Protein AF-A0A941VUY1-F1 (afdb_monomer_lite)

pLDDT: mean 79.93, std 12.79, range [37.28, 96.5]

Radius of gyration: 28.94 Å; chains: 1; bounding box: 67×90×45 Å

Sequence (114 aa):
MGIARSNIPPTLWAYAYEVLPPQPSAEWAELRALLDAEHAAAEREGRRWTGKLVYKQLVTHLLVVSDHPDQDRDINRRVEEWLKMVSPAFSMTVPKALTVAEPPPRKPARRRPV

Structure (mmCIF, N/CA/C/O backbone):
data_AF-A0A941VUY1-F1
#
_entry.id   AF-A0A941VUY1-F1
#
loop_
_atom_site.group_PDB
_atom_site.id
_atom_site.type_symbol
_atom_site.label_atom_id
_atom_site.label_alt_id
_atom_site.label_comp_id
_atom_site.label_asym_id
_atom_site.label_entity_id
_atom_site.label_seq_id
_atom_site.pdbx_PDB_ins_code
_atom_site.Cartn_x
_atom_site.Cartn_y
_atom_site.Cartn_z
_atom_site.occupancy
_atom_site.B_iso_or_equiv
_atom_site.auth_seq_id
_atom_site.auth_comp_id
_atom_site.auth_asym_id
_atom_site.auth_atom_id
_atom_site.pdbx_PDB_model_num
ATOM 1 N N . MET A 1 1 ? 45.925 21.325 -31.962 1.00 37.28 1 MET A N 1
ATOM 2 C CA . MET A 1 1 ? 45.717 20.036 -31.267 1.00 37.28 1 MET A CA 1
ATOM 3 C C . MET A 1 1 ? 44.629 20.231 -30.225 1.0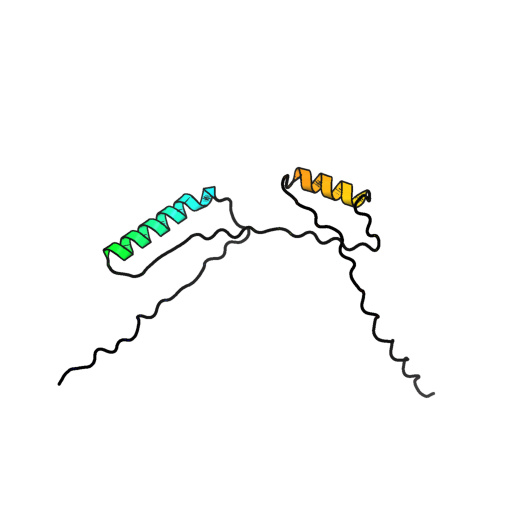0 37.28 1 MET A C 1
ATOM 5 O O . MET A 1 1 ? 44.856 20.956 -29.268 1.00 37.28 1 MET A O 1
ATOM 9 N N . GLY A 1 2 ? 43.431 19.691 -30.456 1.00 41.78 2 GLY A N 1
ATOM 10 C CA . GLY A 1 2 ? 42.314 19.770 -29.513 1.00 41.78 2 GLY A CA 1
ATOM 11 C C . GLY A 1 2 ? 42.222 18.474 -28.716 1.00 41.78 2 GLY A C 1
ATOM 12 O O . GLY A 1 2 ? 42.039 17.412 -29.300 1.00 41.78 2 GLY A O 1
ATOM 13 N N . ILE A 1 3 ? 42.378 18.557 -27.399 1.00 49.91 3 ILE A N 1
ATOM 14 C CA . ILE A 1 3 ? 42.120 17.447 -26.478 1.00 49.91 3 ILE A CA 1
ATOM 15 C C . ILE A 1 3 ? 40.613 17.180 -26.461 1.00 49.91 3 ILE A C 1
ATOM 17 O O . ILE A 1 3 ? 39.830 18.011 -25.998 1.00 49.91 3 ILE A O 1
ATOM 21 N N . ALA A 1 4 ? 40.214 16.028 -27.002 1.00 51.88 4 ALA A N 1
ATOM 22 C CA . ALA A 1 4 ? 38.857 15.517 -26.900 1.00 51.88 4 ALA A CA 1
ATOM 23 C C . ALA A 1 4 ? 38.505 15.369 -25.414 1.00 51.88 4 ALA A C 1
ATOM 25 O O . ALA A 1 4 ? 39.103 14.565 -24.701 1.00 51.88 4 ALA A O 1
ATOM 26 N N . ARG A 1 5 ? 37.556 16.175 -24.927 1.00 57.72 5 ARG A N 1
ATOM 27 C CA . ARG A 1 5 ? 36.978 15.981 -23.597 1.00 57.72 5 ARG A CA 1
ATOM 28 C C . ARG A 1 5 ? 36.177 14.686 -23.642 1.00 57.72 5 ARG A C 1
ATOM 30 O O . ARG A 1 5 ? 35.173 14.610 -24.346 1.00 57.72 5 ARG A O 1
ATOM 37 N N . SER A 1 6 ? 36.643 13.672 -22.927 1.00 59.28 6 SER A N 1
ATOM 38 C CA . SER A 1 6 ? 35.939 12.411 -22.721 1.00 59.28 6 SER A CA 1
ATOM 39 C C . SER A 1 6 ? 34.526 12.702 -22.207 1.00 59.28 6 SER A C 1
ATOM 41 O O . SER A 1 6 ? 34.359 13.174 -21.086 1.00 59.28 6 SER A O 1
ATOM 43 N N . ASN A 1 7 ? 33.504 12.453 -23.028 1.00 64.19 7 ASN A N 1
ATOM 44 C CA . ASN A 1 7 ? 32.098 12.656 -22.672 1.00 64.19 7 ASN A CA 1
ATOM 45 C C . ASN A 1 7 ? 31.565 11.438 -21.902 1.00 64.19 7 ASN A C 1
ATOM 47 O O . ASN A 1 7 ? 30.626 10.776 -22.338 1.00 64.19 7 ASN A O 1
ATOM 51 N N . ILE A 1 8 ? 32.233 11.075 -20.804 1.00 64.75 8 ILE A N 1
ATOM 52 C CA . ILE A 1 8 ? 31.776 9.981 -19.948 1.00 64.75 8 ILE A CA 1
ATOM 53 C C . ILE A 1 8 ? 30.683 10.562 -19.046 1.00 64.75 8 ILE A C 1
ATOM 55 O O . ILE A 1 8 ? 30.973 11.488 -18.282 1.00 64.75 8 ILE A O 1
ATOM 59 N N . PRO A 1 9 ? 29.431 10.076 -19.131 1.00 68.44 9 PRO A N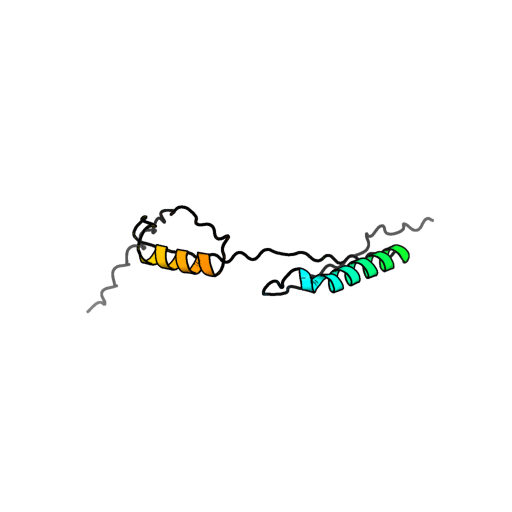 1
ATOM 60 C CA . PRO A 1 9 ? 28.392 10.519 -18.220 1.00 68.44 9 PRO A CA 1
ATOM 61 C C . PRO A 1 9 ? 28.830 10.217 -16.780 1.00 68.44 9 PRO A C 1
ATOM 63 O O . PRO A 1 9 ? 29.371 9.141 -16.520 1.00 68.44 9 PRO A O 1
ATOM 66 N N . PRO A 1 10 ? 28.632 11.152 -15.838 1.00 76.38 10 PRO A N 1
ATOM 67 C CA . PRO A 1 10 ? 29.055 10.952 -14.460 1.00 76.38 10 PRO A CA 1
ATOM 68 C C . PRO A 1 10 ? 28.344 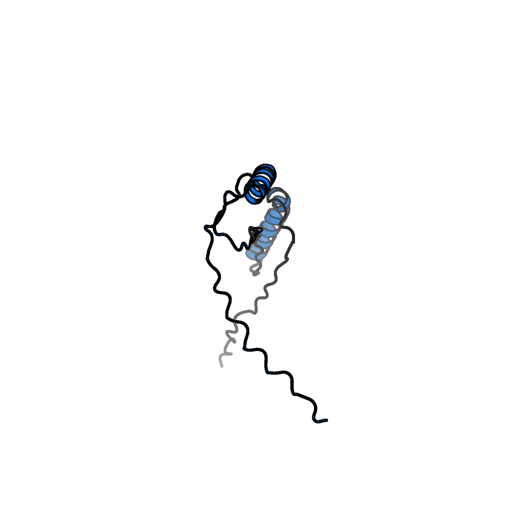9.732 -13.864 1.00 76.38 10 PRO A C 1
ATOM 70 O O . PRO A 1 10 ? 27.126 9.591 -13.997 1.00 76.38 10 PRO A O 1
ATOM 73 N N . THR A 1 11 ? 29.106 8.861 -13.204 1.00 86.38 11 THR A N 1
ATOM 74 C CA . THR A 1 11 ? 28.573 7.695 -12.492 1.00 86.38 11 THR A CA 1
ATOM 75 C C . THR A 1 11 ? 27.671 8.151 -11.346 1.00 86.38 11 THR A C 1
ATOM 77 O O . THR A 1 11 ? 28.080 8.964 -10.518 1.00 86.38 11 THR A O 1
ATOM 80 N N . LEU A 1 12 ? 26.449 7.617 -11.287 1.00 86.56 12 LEU A N 1
ATOM 81 C CA . LEU A 1 12 ? 25.495 7.837 -10.198 1.00 86.56 12 LEU A CA 1
ATOM 82 C C . LEU A 1 12 ? 25.309 6.541 -9.407 1.00 86.56 12 LEU A C 1
ATOM 84 O O . LEU A 1 12 ? 25.323 5.454 -9.981 1.00 86.56 12 LEU A O 1
ATOM 88 N N . TRP A 1 13 ? 25.096 6.673 -8.101 1.00 89.25 13 TRP A N 1
ATOM 89 C CA . TRP A 1 13 ? 24.872 5.557 -7.185 1.00 89.25 13 TRP A CA 1
ATOM 90 C C . TRP A 1 13 ? 23.493 5.700 -6.545 1.00 89.25 13 TRP A C 1
ATOM 92 O O . TRP A 1 13 ? 23.121 6.794 -6.125 1.00 89.25 13 TRP A O 1
ATOM 102 N N . ALA A 1 14 ? 22.741 4.605 -6.475 1.00 90.56 14 ALA A N 1
ATOM 103 C CA . ALA A 1 14 ? 21.423 4.559 -5.855 1.00 90.56 14 ALA A CA 1
ATOM 104 C C . ALA A 1 14 ? 21.346 3.367 -4.898 1.00 90.56 14 ALA A C 1
ATOM 106 O O . ALA A 1 14 ? 21.796 2.270 -5.225 1.00 90.56 14 ALA A O 1
ATOM 107 N N . TYR A 1 15 ? 20.773 3.592 -3.723 1.00 91.25 15 TYR A N 1
ATOM 108 C CA . TYR A 1 15 ? 20.517 2.584 -2.700 1.00 91.25 15 TYR A CA 1
ATOM 109 C C . TYR A 1 15 ? 19.210 2.926 -1.981 1.00 91.25 15 TYR A C 1
ATOM 111 O O . TYR A 1 15 ? 18.743 4.065 -2.041 1.00 91.25 15 TYR A O 1
ATOM 119 N N . ALA A 1 16 ? 18.606 1.936 -1.329 1.00 89.06 16 ALA A N 1
ATOM 120 C CA . ALA A 1 16 ? 17.337 2.085 -0.630 1.00 89.06 16 ALA A CA 1
ATOM 121 C C . ALA A 1 16 ? 17.461 1.612 0.820 1.00 89.06 16 ALA A C 1
ATOM 123 O O . ALA A 1 16 ? 18.164 0.643 1.106 1.00 89.06 16 ALA A O 1
ATOM 124 N N . TYR A 1 17 ? 16.746 2.290 1.715 1.00 87.31 17 TYR A N 1
ATOM 125 C CA . TYR A 1 17 ? 16.483 1.811 3.067 1.00 87.31 17 TYR A CA 1
ATOM 126 C C . TYR A 1 17 ? 15.107 1.149 3.075 1.00 87.31 17 TYR A C 1
ATOM 128 O O . TYR A 1 17 ? 14.127 1.760 2.646 1.00 87.31 17 TYR A O 1
ATOM 136 N N . GLU A 1 18 ? 15.032 -0.089 3.556 1.00 84.12 18 GLU A N 1
ATOM 137 C CA . GLU A 1 18 ? 13.772 -0.818 3.708 1.00 84.12 18 GLU A CA 1
ATOM 138 C C . GLU A 1 18 ? 13.393 -0.895 5.189 1.00 84.12 18 GLU A C 1
ATOM 140 O O . GLU A 1 18 ? 14.207 -1.275 6.029 1.00 84.12 18 GLU A O 1
ATOM 145 N N . VAL A 1 19 ? 12.149 -0.527 5.508 1.00 80.75 19 VAL A N 1
ATOM 146 C CA . VAL A 1 19 ? 11.605 -0.547 6.873 1.00 80.75 19 VAL A CA 1
ATOM 147 C C . VAL A 1 19 ? 10.386 -1.465 6.897 1.00 80.75 19 VAL A C 1
ATOM 149 O O . VAL A 1 19 ? 9.426 -1.243 6.157 1.00 80.75 19 VAL A O 1
ATOM 152 N N . LEU A 1 20 ? 10.442 -2.514 7.724 1.00 77.81 20 LEU A N 1
ATOM 153 C CA . LEU A 1 20 ? 9.404 -3.540 7.854 1.00 77.81 20 LEU A CA 1
ATOM 154 C C . LEU A 1 20 ? 9.051 -3.757 9.340 1.00 77.81 20 LEU A C 1
ATOM 156 O O . LEU A 1 20 ? 9.965 -4.004 10.128 1.00 77.81 20 LEU A O 1
ATOM 160 N N . PRO A 1 21 ? 7.759 -3.730 9.730 1.00 71.81 21 PRO A N 1
ATOM 161 C CA . PRO A 1 21 ? 6.589 -3.388 8.912 1.00 71.81 21 PRO A CA 1
ATOM 162 C C . PRO A 1 21 ? 6.558 -1.886 8.539 1.00 71.81 21 PRO A C 1
ATOM 164 O O . PRO A 1 21 ? 7.245 -1.085 9.172 1.00 71.81 21 PRO A O 1
ATOM 167 N N . PRO A 1 22 ? 5.795 -1.477 7.507 1.00 72.00 22 PRO A N 1
ATOM 168 C CA . PRO A 1 22 ? 5.663 -0.078 7.125 1.00 72.00 22 PRO A CA 1
ATOM 169 C C . PRO A 1 22 ? 5.040 0.707 8.280 1.00 72.00 22 PRO A C 1
ATOM 171 O O . PRO A 1 22 ? 3.951 0.371 8.746 1.00 72.00 22 PRO A O 1
ATOM 174 N N . GLN A 1 23 ? 5.735 1.750 8.728 1.00 71.94 23 GLN A N 1
ATOM 175 C CA . GLN A 1 23 ? 5.249 2.603 9.809 1.00 71.94 23 GLN A CA 1
ATOM 176 C C . GLN A 1 23 ? 4.199 3.604 9.301 1.00 71.94 23 GLN A C 1
ATOM 178 O O . GLN A 1 23 ? 4.247 3.987 8.122 1.00 71.94 23 GLN A O 1
ATOM 183 N N . PRO A 1 24 ? 3.275 4.063 10.168 1.00 67.62 24 PRO A N 1
ATOM 184 C CA . PRO A 1 24 ? 2.269 5.066 9.827 1.00 67.62 24 PRO A CA 1
ATOM 185 C C . PRO A 1 24 ? 2.878 6.324 9.191 1.00 67.62 24 PRO A C 1
ATOM 187 O O . PRO A 1 24 ? 3.943 6.792 9.587 1.00 67.62 24 PRO A O 1
ATOM 190 N N . SER A 1 25 ? 2.176 6.924 8.223 1.00 67.25 25 SER A N 1
ATOM 191 C CA . SER A 1 25 ? 2.701 8.047 7.429 1.00 67.25 25 SER A CA 1
ATOM 192 C C . SER A 1 25 ? 3.027 9.312 8.237 1.00 67.25 25 SER A C 1
ATOM 194 O O . SER A 1 25 ? 3.802 10.145 7.774 1.00 67.25 25 SER A O 1
ATOM 196 N N . ALA A 1 26 ? 2.429 9.470 9.423 1.00 68.38 26 ALA A N 1
ATOM 197 C CA . ALA A 1 26 ? 2.611 10.642 10.279 1.00 68.38 26 ALA A CA 1
ATOM 198 C C . ALA A 1 26 ? 4.040 10.761 10.840 1.00 68.38 26 ALA A C 1
ATOM 200 O O . ALA A 1 26 ? 4.520 11.871 11.048 1.00 68.38 26 ALA A O 1
ATOM 201 N N . GLU A 1 27 ? 4.738 9.639 11.023 1.00 72.00 27 GLU A N 1
ATOM 202 C CA . GLU A 1 27 ? 6.078 9.604 11.628 1.00 72.00 27 GLU A CA 1
ATOM 203 C C . GLU A 1 27 ? 7.190 10.014 10.650 1.00 72.00 27 GLU A C 1
ATOM 205 O O . GLU A 1 27 ? 8.314 10.297 11.053 1.00 72.00 27 GLU A O 1
ATOM 210 N N . TRP A 1 28 ? 6.890 10.101 9.353 1.00 85.19 28 TRP A N 1
ATOM 211 C CA . TRP A 1 28 ? 7.903 10.352 8.327 1.00 85.19 28 TRP A CA 1
ATOM 212 C C . TRP A 1 28 ? 7.971 11.798 7.838 1.00 85.19 28 TRP A C 1
ATOM 214 O O . TRP A 1 28 ? 8.730 12.093 6.912 1.00 85.19 28 TRP A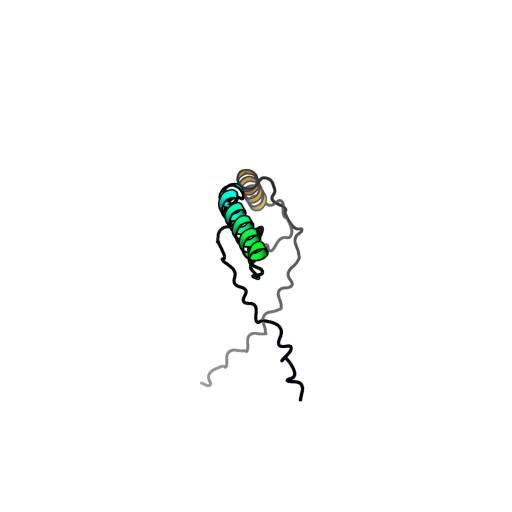 O 1
ATOM 224 N N . ALA A 1 29 ? 7.180 12.703 8.420 1.00 85.94 29 ALA A N 1
ATOM 225 C CA . ALA A 1 29 ? 7.167 14.109 8.020 1.00 85.94 29 ALA A CA 1
ATOM 226 C C . ALA A 1 29 ? 8.546 14.765 8.210 1.00 85.94 29 ALA A C 1
ATOM 228 O O . ALA A 1 29 ? 9.028 15.458 7.314 1.00 85.94 29 ALA A O 1
ATOM 229 N N . GLU A 1 30 ? 9.213 14.477 9.330 1.00 88.94 30 GLU A N 1
ATOM 230 C CA . GLU A 1 30 ? 10.559 14.984 9.622 1.00 88.94 30 GLU A CA 1
ATOM 231 C C . GLU A 1 30 ? 11.598 14.440 8.640 1.00 88.94 30 GLU A C 1
ATOM 233 O O . GLU A 1 30 ? 12.383 15.203 8.076 1.00 88.94 30 GLU A O 1
ATOM 238 N N . LEU A 1 31 ? 11.556 13.131 8.362 1.00 89.62 31 LEU A N 1
ATOM 239 C CA . LEU A 1 31 ? 12.441 12.527 7.369 1.00 89.62 31 LEU A CA 1
ATOM 240 C C . LEU A 1 31 ? 12.198 13.140 5.988 1.00 89.62 31 LEU A C 1
ATOM 242 O O . LEU A 1 31 ? 13.152 13.443 5.280 1.00 89.62 31 LEU A O 1
ATOM 246 N N . ARG A 1 32 ? 10.939 13.378 5.603 1.00 89.62 32 ARG A N 1
ATOM 247 C CA . ARG A 1 32 ? 10.621 14.010 4.321 1.00 89.62 32 ARG A CA 1
ATOM 248 C C . ARG A 1 32 ? 11.213 15.413 4.221 1.00 89.62 32 ARG A C 1
ATOM 250 O O . ARG A 1 32 ? 11.849 15.711 3.214 1.00 89.62 32 ARG A O 1
ATOM 257 N N . ALA A 1 33 ? 11.064 16.224 5.266 1.00 92.38 33 ALA A N 1
ATOM 258 C CA . ALA A 1 33 ? 11.644 17.561 5.320 1.00 92.38 33 ALA A CA 1
ATOM 259 C C . ALA A 1 33 ? 13.178 17.529 5.205 1.00 92.38 33 ALA A C 1
ATOM 261 O O . ALA A 1 33 ? 13.754 18.340 4.483 1.00 92.38 33 ALA A O 1
ATOM 262 N N . LEU A 1 34 ? 13.836 16.561 5.855 1.00 94.56 34 LEU A N 1
ATOM 263 C CA . LEU A 1 34 ? 15.284 16.367 5.754 1.00 94.56 34 LEU A CA 1
ATOM 264 C C . LEU A 1 34 ? 15.720 16.003 4.327 1.00 94.56 34 LEU A C 1
ATOM 266 O O . LEU A 1 34 ? 16.691 16.562 3.819 1.00 94.56 34 LEU A O 1
ATOM 270 N N . LEU A 1 35 ? 14.988 15.106 3.660 1.00 94.94 35 LEU A N 1
ATOM 271 C CA . LEU A 1 35 ? 15.278 14.749 2.272 1.00 94.94 35 LEU A CA 1
ATOM 272 C C . LEU A 1 35 ? 15.072 15.946 1.331 1.00 94.94 35 LEU A C 1
ATOM 274 O O . LEU A 1 35 ? 15.910 16.203 0.473 1.00 94.94 35 LEU A O 1
ATOM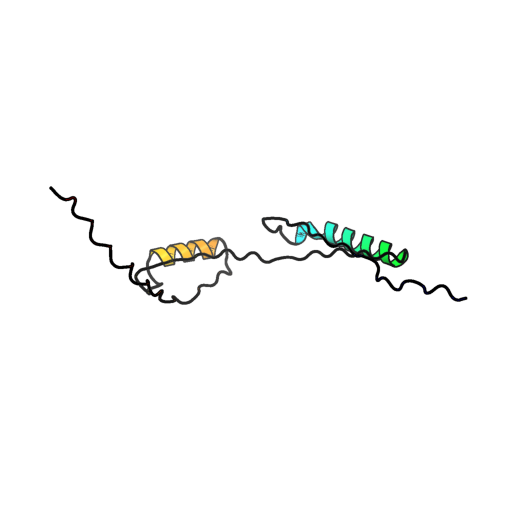 278 N N . ASP A 1 36 ? 13.995 16.710 1.498 1.00 94.56 36 ASP A N 1
ATOM 279 C CA . ASP A 1 36 ? 13.730 17.873 0.648 1.00 94.56 36 ASP A CA 1
ATOM 280 C C . ASP A 1 36 ? 14.794 18.978 0.859 1.00 94.56 36 ASP A C 1
ATOM 282 O O . ASP A 1 36 ? 15.239 19.607 -0.106 1.00 94.56 36 ASP A O 1
ATOM 286 N N . ALA A 1 37 ? 15.272 19.164 2.096 1.00 95.50 37 ALA A N 1
ATOM 287 C CA . ALA A 1 37 ? 16.327 20.122 2.425 1.00 95.50 37 ALA A CA 1
ATOM 288 C C . ALA A 1 37 ? 17.684 19.765 1.793 1.00 95.50 37 ALA A C 1
ATOM 290 O O . ALA A 1 37 ? 18.326 20.636 1.201 1.00 95.50 37 ALA A O 1
ATOM 291 N N . GLU A 1 38 ? 18.115 18.502 1.866 1.00 96.50 38 GLU A N 1
ATOM 292 C CA . GLU A 1 38 ? 19.385 18.076 1.256 1.00 96.50 38 GLU A CA 1
ATOM 293 C C . GLU A 1 38 ? 19.314 18.116 -0.277 1.00 96.50 38 GLU A C 1
ATOM 295 O O . GLU A 1 38 ? 20.281 18.500 -0.936 1.00 96.50 38 GLU A O 1
ATOM 300 N N . HIS A 1 39 ? 18.150 17.816 -0.866 1.00 94.06 39 HIS A N 1
ATOM 301 C CA . HIS A 1 39 ? 17.944 17.987 -2.305 1.00 94.06 39 HIS A CA 1
ATOM 302 C C . HIS A 1 39 ? 18.116 19.450 -2.719 1.00 94.06 39 HIS A C 1
ATOM 304 O O . HIS A 1 39 ? 18.881 19.739 -3.640 1.00 94.06 39 HIS A O 1
ATOM 310 N N . ALA A 1 40 ? 17.486 20.381 -1.998 1.00 94.94 40 ALA A N 1
ATOM 311 C CA . ALA A 1 40 ? 17.648 21.807 -2.255 1.00 94.94 40 ALA A CA 1
ATOM 312 C C . ALA A 1 40 ? 19.103 22.272 -2.066 1.00 94.94 40 ALA A C 1
ATOM 314 O O . ALA A 1 40 ? 19.604 23.071 -2.857 1.00 94.94 40 ALA A O 1
ATOM 315 N N . ALA A 1 41 ? 19.808 21.773 -1.045 1.00 96.38 41 ALA A N 1
ATOM 316 C CA . ALA A 1 41 ? 21.217 22.090 -0.825 1.00 96.38 41 ALA A CA 1
ATOM 317 C C . ALA A 1 41 ? 22.105 21.603 -1.980 1.00 96.38 41 ALA A C 1
ATOM 319 O O . ALA A 1 41 ? 22.927 22.372 -2.480 1.00 96.38 41 ALA A O 1
ATOM 320 N N . ALA A 1 42 ? 21.894 20.374 -2.452 1.00 94.44 42 ALA A N 1
ATOM 321 C CA . ALA A 1 42 ? 22.636 19.816 -3.574 1.00 94.44 42 ALA A CA 1
ATOM 322 C C . ALA A 1 42 ? 22.403 20.600 -4.873 1.00 94.44 42 ALA A C 1
ATOM 324 O O . ALA A 1 42 ? 23.373 20.921 -5.559 1.00 94.44 42 ALA A O 1
ATOM 325 N N . GLU A 1 43 ? 21.156 20.985 -5.164 1.00 93.06 43 GLU A N 1
ATOM 326 C CA . GLU A 1 43 ? 20.820 21.826 -6.322 1.00 93.06 43 GLU A CA 1
ATOM 327 C C . GLU A 1 43 ? 21.541 23.180 -6.266 1.00 93.06 43 GLU A C 1
ATOM 329 O O . GLU A 1 43 ? 22.167 23.593 -7.245 1.00 93.06 43 GLU A O 1
ATOM 334 N N . ARG A 1 44 ? 21.548 23.849 -5.102 1.00 95.38 44 ARG A N 1
ATOM 335 C CA . ARG A 1 44 ? 22.287 25.115 -4.922 1.00 95.38 44 ARG A CA 1
ATOM 336 C C . ARG A 1 44 ? 23.794 24.964 -5.140 1.00 95.38 44 ARG A C 1
ATOM 338 O O . ARG A 1 44 ? 24.450 25.928 -5.522 1.00 95.38 44 ARG A O 1
ATOM 345 N N . GLU A 1 45 ? 24.343 23.787 -4.869 1.00 94.56 45 GLU A N 1
ATOM 346 C CA . GLU A 1 45 ? 25.771 23.483 -5.004 1.00 94.56 45 GLU A CA 1
ATOM 347 C C . GLU A 1 45 ? 26.129 22.869 -6.368 1.00 94.56 45 GLU A C 1
ATOM 349 O O . GLU A 1 45 ? 27.286 22.520 -6.602 1.00 94.56 45 GLU A O 1
ATOM 354 N N . GLY A 1 46 ? 25.158 22.714 -7.277 1.00 91.06 46 GLY A N 1
ATOM 355 C CA . GLY A 1 46 ? 25.357 22.053 -8.570 1.00 91.06 46 GLY A CA 1
ATOM 356 C C . GLY A 1 46 ? 25.700 20.561 -8.454 1.00 91.06 46 GLY A C 1
ATOM 357 O O . GLY A 1 46 ? 26.224 19.966 -9.401 1.00 91.06 46 GLY A O 1
ATOM 358 N N . ARG A 1 47 ? 25.432 19.947 -7.295 1.00 91.25 47 ARG A N 1
ATOM 359 C CA . ARG A 1 47 ? 25.603 18.513 -7.033 1.00 91.25 47 ARG A CA 1
ATOM 360 C C . ARG A 1 47 ? 24.318 17.762 -7.375 1.00 91.25 47 ARG A C 1
ATOM 362 O O . ARG A 1 47 ? 23.221 18.298 -7.306 1.00 91.25 47 ARG A O 1
ATOM 369 N N . ARG A 1 48 ? 24.445 16.473 -7.702 1.00 88.31 48 ARG A N 1
ATOM 370 C CA . ARG A 1 48 ? 23.295 15.585 -7.922 1.00 88.31 48 ARG A CA 1
ATOM 371 C C . ARG A 1 48 ? 23.034 14.764 -6.670 1.00 88.31 48 ARG A C 1
ATOM 373 O O . ARG A 1 48 ? 23.794 13.848 -6.370 1.00 88.31 48 ARG A O 1
ATOM 380 N N . TRP A 1 49 ? 21.951 15.080 -5.974 1.00 93.62 49 TRP A N 1
ATOM 381 C CA . TRP A 1 49 ? 21.439 14.278 -4.869 1.00 93.62 49 TRP A CA 1
ATOM 382 C C . TRP A 1 49 ? 19.915 14.395 -4.827 1.00 93.62 49 TRP A C 1
ATOM 384 O O . TRP A 1 49 ? 19.360 15.477 -5.017 1.00 93.62 49 TRP A O 1
ATOM 394 N N . THR A 1 50 ? 19.225 13.282 -4.597 1.00 90.25 50 THR A N 1
ATOM 395 C CA . THR A 1 50 ? 17.782 13.275 -4.346 1.00 90.25 50 THR A CA 1
ATOM 396 C C . THR A 1 50 ? 17.437 12.119 -3.422 1.00 90.25 50 THR A C 1
ATOM 398 O O . THR A 1 50 ? 17.943 11.008 -3.588 1.00 90.25 50 THR A O 1
ATOM 401 N N . GLY A 1 51 ? 16.561 12.381 -2.460 1.00 89.38 51 GLY A N 1
ATOM 402 C CA . GLY A 1 51 ? 15.985 11.377 -1.584 1.00 89.38 51 GLY A CA 1
ATOM 403 C C . GLY A 1 51 ? 14.470 11.421 -1.695 1.00 89.38 51 GLY A C 1
ATOM 404 O O . GLY A 1 51 ? 13.871 12.494 -1.665 1.00 89.38 51 GLY A O 1
ATOM 405 N N . LYS A 1 52 ? 13.829 10.260 -1.838 1.00 86.38 52 LYS A N 1
ATOM 406 C CA . LYS A 1 52 ? 12.368 10.161 -1.875 1.00 86.38 52 LYS A CA 1
ATOM 407 C C . LYS A 1 52 ? 11.889 9.068 -0.944 1.00 86.38 52 LYS A C 1
ATOM 409 O O . LYS A 1 52 ? 12.370 7.941 -0.996 1.00 86.38 52 LYS A O 1
ATOM 414 N N . LEU A 1 53 ? 10.881 9.408 -0.151 1.00 84.31 53 LEU A N 1
ATOM 415 C CA . LEU A 1 53 ? 10.128 8.430 0.614 1.00 84.31 53 LEU A CA 1
ATOM 416 C C . LEU A 1 53 ? 9.086 7.768 -0.293 1.00 84.31 53 LEU A C 1
ATOM 418 O O . LEU A 1 53 ? 8.263 8.461 -0.897 1.00 84.31 53 LEU A O 1
ATOM 422 N N . VAL A 1 54 ? 9.134 6.441 -0.386 1.00 80.06 54 VAL A N 1
ATOM 423 C CA . VAL A 1 54 ? 8.188 5.627 -1.154 1.00 80.06 54 VAL A CA 1
ATOM 424 C C . VAL A 1 54 ? 7.463 4.703 -0.186 1.00 80.06 54 VAL A C 1
ATOM 426 O O . VAL A 1 54 ? 8.071 3.816 0.406 1.00 80.06 54 VAL A O 1
ATOM 429 N N . TYR A 1 55 ? 6.157 4.901 -0.036 1.00 72.06 55 TYR A N 1
ATOM 430 C CA . TYR A 1 55 ? 5.321 4.010 0.759 1.00 72.06 55 TYR A CA 1
ATOM 431 C C . TYR A 1 55 ? 4.874 2.830 -0.089 1.00 72.06 55 TYR A C 1
ATOM 433 O O . TYR A 1 55 ? 4.205 3.002 -1.108 1.00 72.06 55 TYR A O 1
ATOM 441 N N . LYS A 1 56 ? 5.210 1.620 0.351 1.00 67.75 56 LYS A N 1
ATOM 442 C CA . LYS A 1 56 ? 4.671 0.391 -0.223 1.00 67.75 56 LYS A CA 1
ATOM 443 C C . LYS A 1 56 ? 3.522 -0.078 0.665 1.00 67.75 56 LYS A C 1
ATOM 445 O O . LYS A 1 56 ? 3.744 -0.404 1.828 1.00 67.75 56 LYS A O 1
ATOM 450 N N . GLN A 1 57 ? 2.299 -0.095 0.136 1.00 64.25 57 GLN A N 1
ATOM 451 C CA . GLN A 1 57 ? 1.175 -0.731 0.825 1.00 64.25 57 GLN A CA 1
ATOM 452 C C . GLN A 1 57 ? 1.481 -2.227 0.956 1.00 64.25 57 GLN A C 1
ATOM 454 O O . GLN A 1 57 ? 1.618 -2.924 -0.051 1.00 64.25 57 GLN A O 1
ATOM 459 N N . LEU A 1 58 ? 1.628 -2.718 2.187 1.00 66.75 58 LEU A N 1
ATOM 460 C CA . LEU A 1 58 ? 1.651 -4.153 2.441 1.00 66.75 58 LEU A CA 1
ATOM 461 C C . LEU A 1 58 ? 0.210 -4.644 2.553 1.00 66.75 58 LEU A C 1
ATOM 463 O O . LEU A 1 58 ? -0.553 -4.159 3.384 1.00 66.75 58 LEU A O 1
ATOM 467 N N . VAL A 1 59 ? -0.148 -5.607 1.705 1.00 69.31 59 VAL A N 1
ATOM 468 C CA . VAL A 1 59 ? -1.413 -6.339 1.791 1.00 69.31 59 VAL A CA 1
ATOM 469 C C . VAL A 1 59 ? -1.122 -7.686 2.439 1.00 69.31 59 VAL A C 1
ATOM 471 O O . VAL A 1 59 ? -0.286 -8.449 1.954 1.00 69.31 59 VAL A O 1
ATOM 474 N N . THR A 1 60 ? -1.809 -7.988 3.537 1.00 74.25 60 THR A N 1
ATOM 475 C CA . THR A 1 60 ? -1.798 -9.333 4.118 1.00 74.25 60 THR A CA 1
ATOM 476 C C . THR A 1 60 ? -2.763 -10.213 3.334 1.00 74.25 60 THR A C 1
ATOM 478 O O . THR A 1 60 ? -3.958 -9.932 3.275 1.00 74.25 60 THR A O 1
ATOM 481 N N . HIS A 1 61 ? -2.252 -11.287 2.734 1.00 81.12 61 HIS A N 1
ATOM 482 C CA . HIS A 1 61 ? -3.068 -12.262 2.016 1.00 81.12 61 HIS A CA 1
ATOM 483 C C . HIS A 1 61 ? -3.434 -13.437 2.930 1.00 81.12 61 HIS A C 1
ATOM 485 O O . HIS A 1 61 ? -2.551 -14.091 3.482 1.00 81.12 61 HIS A O 1
ATOM 491 N N . LEU A 1 62 ? -4.731 -13.731 3.047 1.00 84.75 62 LEU A N 1
ATOM 492 C CA . LEU A 1 62 ? -5.243 -14.956 3.659 1.00 84.75 62 LEU A CA 1
ATOM 493 C C . LEU A 1 62 ? -5.670 -15.920 2.548 1.00 84.75 62 LEU A C 1
ATOM 495 O O . LEU A 1 62 ? -6.566 -15.604 1.768 1.00 84.75 62 LEU A O 1
ATOM 499 N N . LEU A 1 63 ? -5.038 -17.093 2.480 1.00 88.62 63 LEU A N 1
ATOM 500 C CA . LEU A 1 63 ? -5.413 -18.155 1.547 1.00 88.62 63 LEU A CA 1
ATOM 501 C C . LEU A 1 63 ? -6.168 -19.259 2.292 1.00 88.62 63 LEU A C 1
ATOM 503 O O . LEU A 1 63 ? -5.617 -19.883 3.197 1.00 88.62 63 LEU A O 1
ATOM 507 N N . VAL A 1 64 ? -7.404 -19.526 1.869 1.00 87.62 64 VAL A N 1
ATOM 508 C CA . VAL A 1 64 ? -8.214 -20.653 2.347 1.00 87.62 64 VAL A CA 1
ATOM 509 C C . VAL A 1 64 ? -8.338 -21.670 1.219 1.00 87.62 64 VAL A C 1
ATOM 511 O O . VAL A 1 64 ? -8.792 -21.339 0.125 1.00 87.62 64 VAL A O 1
ATOM 514 N N . VAL A 1 65 ? -7.930 -22.911 1.481 1.00 87.56 65 VAL A N 1
ATOM 515 C CA . VAL A 1 65 ? -8.114 -24.042 0.563 1.00 87.56 65 VAL A CA 1
ATOM 516 C C . VAL A 1 65 ? -9.179 -24.947 1.165 1.00 87.56 65 VAL A C 1
ATOM 518 O O . VAL A 1 65 ? -8.994 -25.468 2.262 1.00 87.56 65 VAL A O 1
ATOM 521 N N . SER A 1 66 ? -10.292 -25.116 0.454 1.00 85.19 66 SER A N 1
ATOM 522 C CA . SER A 1 66 ? -11.374 -26.020 0.843 1.00 85.19 66 SER A CA 1
ATOM 523 C C . SER A 1 66 ? -11.670 -26.987 -0.295 1.00 85.19 66 SER A C 1
ATOM 525 O O . SER A 1 66 ? -11.554 -26.654 -1.471 1.00 85.19 66 SER A O 1
ATOM 527 N N . ASP A 1 67 ? -12.099 -28.180 0.085 1.00 88.00 67 ASP A N 1
ATOM 528 C CA . ASP A 1 67 ? -12.737 -29.191 -0.758 1.00 88.00 67 ASP A CA 1
ATOM 529 C C . ASP A 1 67 ? -14.164 -28.821 -1.206 1.00 88.00 67 ASP A C 1
ATOM 531 O O . ASP A 1 67 ? -14.746 -29.516 -2.036 1.00 88.00 67 ASP A O 1
ATOM 535 N N . HIS A 1 68 ? -14.725 -27.726 -0.685 1.00 84.06 68 HIS A N 1
ATOM 536 C CA . HIS A 1 68 ? -16.072 -27.256 -0.980 1.00 84.06 68 HIS A CA 1
ATOM 537 C C . HIS A 1 68 ? -16.027 -25.795 -1.457 1.00 84.06 68 HIS A C 1
ATOM 539 O O . HIS A 1 68 ? -15.346 -24.981 -0.833 1.00 84.06 68 HIS A O 1
ATOM 545 N N . PRO A 1 69 ? -16.761 -25.419 -2.522 1.00 85.00 69 PRO A N 1
ATOM 546 C CA . PRO A 1 69 ? -16.780 -24.043 -3.035 1.00 85.00 69 PRO A CA 1
ATOM 547 C C . PRO A 1 69 ? -17.634 -23.078 -2.198 1.00 85.00 69 PRO A C 1
ATOM 549 O O . PRO A 1 69 ? -17.704 -21.895 -2.514 1.00 85.00 69 PRO A O 1
ATOM 552 N N . ASP A 1 70 ? -18.305 -23.582 -1.162 1.00 85.38 70 ASP A N 1
ATOM 553 C CA . ASP A 1 70 ? -19.227 -22.798 -0.339 1.00 85.38 70 ASP A CA 1
ATOM 554 C C . ASP A 1 70 ? -18.446 -21.896 0.620 1.00 85.38 70 ASP A C 1
ATOM 556 O O . ASP A 1 70 ? -17.684 -22.375 1.469 1.00 85.38 70 ASP A O 1
ATOM 560 N N . GLN A 1 71 ? -18.635 -20.586 0.464 1.00 84.38 71 GLN A N 1
ATOM 561 C CA . GLN A 1 71 ? -18.006 -19.572 1.299 1.00 84.38 71 GLN A CA 1
ATOM 562 C C . GLN A 1 71 ? -18.810 -19.276 2.573 1.00 84.38 71 GLN A C 1
ATOM 564 O O . GLN A 1 71 ? -18.213 -18.764 3.513 1.00 84.38 71 GLN A O 1
ATOM 569 N N . ASP A 1 72 ? -20.077 -19.691 2.685 1.00 86.06 72 ASP A N 1
ATOM 570 C CA . ASP A 1 72 ? -20.971 -19.328 3.802 1.00 86.06 72 ASP A CA 1
ATOM 571 C C . ASP A 1 72 ? -20.857 -20.246 5.033 1.00 86.06 72 ASP A C 1
ATOM 573 O O . ASP A 1 72 ? -21.604 -20.116 6.018 1.00 86.06 72 ASP A O 1
ATOM 577 N N . ARG A 1 73 ? -19.880 -21.160 5.013 1.00 89.06 73 ARG A N 1
ATOM 578 C CA . ARG A 1 73 ? -19.563 -22.057 6.129 1.00 89.06 73 ARG A CA 1
ATOM 579 C C . ARG A 1 73 ? -19.320 -21.266 7.416 1.00 89.06 73 ARG A C 1
ATOM 581 O O . ARG A 1 73 ? -18.650 -20.233 7.412 1.00 89.06 73 ARG A O 1
ATOM 588 N N . ASP A 1 74 ? -19.762 -21.816 8.546 1.00 92.62 74 ASP A N 1
ATOM 589 C CA . ASP A 1 74 ? -19.657 -21.170 9.865 1.00 92.62 74 ASP A CA 1
ATOM 590 C C . ASP A 1 74 ? -18.244 -20.676 10.205 1.00 92.62 74 ASP A C 1
ATOM 592 O O . ASP A 1 74 ? -18.077 -19.619 10.813 1.00 92.62 74 ASP A O 1
ATOM 596 N N . ILE A 1 75 ? -17.211 -21.419 9.798 1.00 91.12 75 ILE A N 1
ATOM 597 C CA . ILE A 1 75 ? -15.821 -21.021 10.033 1.00 91.12 75 ILE A CA 1
ATOM 598 C C . ILE A 1 75 ? -15.428 -19.768 9.244 1.00 91.12 75 ILE A C 1
ATOM 600 O O . ILE A 1 75 ? -14.771 -18.891 9.798 1.00 91.12 75 ILE A O 1
ATOM 604 N N . ASN A 1 76 ? -15.870 -19.644 7.992 1.00 90.88 76 ASN A N 1
ATOM 605 C CA . ASN A 1 76 ? -15.570 -18.485 7.155 1.00 90.88 76 ASN A CA 1
ATOM 606 C C . ASN A 1 76 ? -16.258 -17.238 7.711 1.00 90.88 76 ASN A C 1
ATOM 608 O O . ASN A 1 76 ? -15.633 -16.191 7.823 1.00 90.88 76 ASN A O 1
ATOM 612 N N . ARG A 1 77 ? -17.498 -17.381 8.189 1.00 91.50 77 ARG A N 1
ATOM 613 C CA . ARG A 1 77 ? -18.234 -16.299 8.855 1.00 91.50 77 ARG A CA 1
ATOM 614 C C . ARG A 1 77 ? -17.518 -15.784 10.101 1.00 91.50 77 ARG A C 1
ATOM 616 O O . ARG A 1 77 ? -17.371 -14.579 10.265 1.00 91.50 77 ARG A O 1
ATOM 623 N N . ARG A 1 78 ? -17.004 -16.688 10.942 1.00 93.56 78 ARG A N 1
ATOM 624 C CA . ARG A 1 78 ? -16.200 -16.317 12.122 1.00 93.56 78 ARG A CA 1
ATOM 625 C C . ARG A 1 78 ? -14.899 -15.612 11.733 1.00 93.56 78 ARG A C 1
ATOM 627 O O . ARG A 1 78 ? -14.490 -14.667 12.403 1.00 93.56 78 ARG A O 1
ATOM 634 N N . VAL A 1 79 ? -14.249 -16.056 10.655 1.00 90.88 79 VAL A N 1
ATOM 635 C CA . VAL A 1 79 ? -13.057 -15.389 10.107 1.00 90.88 79 VAL A CA 1
ATOM 636 C C . VAL A 1 79 ? -13.404 -13.981 9.624 1.00 90.88 79 VAL A C 1
ATOM 638 O O . VAL A 1 79 ? -12.696 -13.035 9.959 1.00 90.88 79 VAL A O 1
ATOM 641 N N . GLU A 1 80 ? -14.504 -13.815 8.892 1.00 90.00 80 GLU A N 1
ATOM 642 C CA . GLU A 1 80 ? -14.968 -12.505 8.437 1.00 90.00 80 GLU A CA 1
ATOM 643 C C . GLU A 1 80 ? -15.332 -11.570 9.592 1.00 90.00 80 GLU A C 1
ATOM 645 O O . GLU A 1 80 ? -14.998 -10.391 9.540 1.00 90.00 80 GLU A O 1
ATOM 650 N N . GLU A 1 81 ? -15.995 -12.061 10.640 1.00 92.12 81 GLU A N 1
ATOM 651 C CA . GLU A 1 81 ? -16.293 -11.280 11.848 1.00 92.12 81 GLU A CA 1
ATOM 652 C C . GLU A 1 81 ? -15.009 -10.774 12.512 1.00 92.12 81 GLU A C 1
ATOM 654 O O . GLU A 1 81 ? -14.909 -9.594 12.852 1.00 92.12 81 GLU A O 1
ATOM 659 N N . TRP A 1 82 ? -13.991 -11.631 12.626 1.00 90.88 82 TRP A N 1
ATOM 660 C CA . TRP A 1 82 ? -12.685 -11.229 13.140 1.00 90.88 82 TRP A CA 1
ATOM 661 C C . TRP A 1 82 ? -11.995 -10.199 12.236 1.00 90.88 82 TRP A C 1
ATOM 663 O O . TRP A 1 82 ? -11.507 -9.179 12.725 1.00 90.88 82 TRP A O 1
ATOM 673 N N . LEU A 1 83 ? -12.011 -10.409 10.916 1.00 89.38 83 LEU A N 1
ATOM 674 C CA . LEU A 1 83 ? -11.439 -9.466 9.952 1.00 89.38 83 LEU A CA 1
ATOM 675 C C . LEU A 1 83 ? -12.148 -8.109 9.993 1.00 89.38 83 LEU A C 1
ATOM 677 O O . LEU A 1 83 ? -11.466 -7.092 9.972 1.00 89.38 83 LEU A O 1
ATOM 681 N N . LYS A 1 84 ? -13.478 -8.069 10.143 1.00 87.75 84 LYS A N 1
ATOM 682 C CA . LYS A 1 84 ? -14.250 -6.821 10.305 1.00 87.75 84 LYS A CA 1
ATOM 683 C C . LYS A 1 84 ? -13.811 -6.020 11.531 1.00 87.75 84 LYS A C 1
ATOM 685 O O . LYS A 1 84 ? -13.802 -4.794 11.467 1.00 87.75 84 LYS A O 1
ATOM 690 N N . MET A 1 85 ? -13.433 -6.689 12.623 1.00 86.31 85 MET A N 1
ATOM 691 C CA . MET A 1 85 ? -12.949 -6.018 13.836 1.00 86.31 85 MET A CA 1
ATOM 692 C C . MET A 1 85 ? -11.545 -5.426 13.670 1.00 86.31 85 MET A C 1
ATOM 694 O O . MET A 1 85 ? -11.258 -4.373 14.231 1.00 86.31 85 MET A O 1
ATOM 698 N N . VAL A 1 86 ? -10.664 -6.101 12.926 1.00 82.19 86 VAL A N 1
ATOM 699 C CA . VAL A 1 86 ? -9.235 -5.742 12.836 1.00 82.19 86 VAL A CA 1
ATOM 700 C C . VAL A 1 86 ? -8.920 -4.890 11.602 1.00 82.19 86 VAL A C 1
ATOM 702 O O . VAL A 1 86 ? -8.012 -4.062 11.626 1.00 82.19 86 VAL A O 1
ATOM 705 N N . SER A 1 87 ? -9.663 -5.075 10.514 1.00 76.06 87 SER A N 1
ATOM 706 C CA . SER A 1 87 ? -9.481 -4.380 9.243 1.00 76.06 87 SER A CA 1
ATOM 707 C C . SER A 1 87 ? -10.839 -4.137 8.573 1.00 76.06 87 SER A C 1
ATOM 709 O O . SER A 1 87 ? -11.318 -4.972 7.804 1.00 76.06 87 SER A O 1
ATOM 711 N N . PRO A 1 88 ? -11.480 -2.980 8.812 1.00 68.75 88 PRO A N 1
ATOM 712 C CA . PRO A 1 88 ? -12.815 -2.694 8.280 1.00 68.75 88 PRO A CA 1
ATOM 713 C C . PRO A 1 88 ? -12.877 -2.580 6.743 1.00 68.75 88 PRO A C 1
ATOM 715 O O . PRO A 1 88 ? -13.967 -2.484 6.190 1.00 68.75 88 PRO A O 1
ATOM 718 N N . ALA A 1 89 ? -11.734 -2.611 6.047 1.00 78.44 89 ALA A N 1
ATOM 719 C CA . ALA A 1 89 ? -11.624 -2.485 4.593 1.00 78.44 89 ALA A CA 1
ATOM 720 C C . ALA A 1 89 ? -11.052 -3.744 3.902 1.00 78.44 89 ALA A C 1
ATOM 722 O O . ALA A 1 89 ? -10.388 -3.635 2.870 1.00 78.44 89 ALA A O 1
ATOM 723 N N . PHE A 1 90 ? -11.268 -4.944 4.454 1.00 82.75 90 PHE A N 1
ATOM 724 C CA . PHE A 1 90 ? -10.869 -6.183 3.774 1.00 82.75 90 PHE A CA 1
ATOM 725 C C . PHE A 1 90 ? -11.735 -6.461 2.531 1.00 82.75 90 PHE A C 1
ATOM 727 O O . PHE A 1 90 ? -12.865 -5.993 2.405 1.00 82.75 90 PHE A O 1
ATOM 734 N N . SER A 1 91 ? -11.197 -7.233 1.588 1.00 83.81 91 SER A N 1
ATOM 735 C CA . SER A 1 91 ? -11.910 -7.696 0.393 1.00 83.81 91 SER A CA 1
ATOM 736 C C . SER A 1 91 ? -11.713 -9.198 0.230 1.00 83.81 91 SER A C 1
ATOM 738 O O . SER A 1 91 ? -10.619 -9.708 0.468 1.00 83.81 91 SER A O 1
ATOM 740 N N . MET A 1 92 ? -12.763 -9.904 -0.189 1.00 86.12 92 MET A N 1
ATOM 741 C CA . MET A 1 92 ? -12.732 -11.343 -0.447 1.00 86.12 92 MET A CA 1
ATOM 742 C C . MET A 1 92 ? -12.789 -11.604 -1.953 1.00 86.12 92 MET A C 1
ATOM 744 O O . MET A 1 92 ? -13.575 -10.988 -2.670 1.00 86.12 92 MET A O 1
ATOM 748 N N . THR A 1 93 ? -11.956 -12.521 -2.444 1.00 84.62 93 THR A N 1
ATOM 749 C CA . THR A 1 93 ? -12.015 -12.986 -3.835 1.00 84.62 93 THR A CA 1
ATOM 750 C C . THR A 1 93 ? -12.995 -14.146 -3.983 1.00 84.62 93 THR A C 1
ATOM 752 O O . THR A 1 93 ? -13.230 -14.895 -3.034 1.00 84.62 93 THR A O 1
ATOM 755 N N . VAL A 1 94 ? -13.507 -14.353 -5.197 1.00 83.62 94 VAL A N 1
ATOM 756 C CA . VAL A 1 94 ? -14.316 -15.539 -5.518 1.00 83.62 94 VAL A CA 1
ATOM 757 C C . VAL A 1 94 ? -13.463 -16.821 -5.492 1.00 83.62 94 VAL A C 1
ATOM 759 O O . VAL A 1 94 ? -12.280 -16.763 -5.852 1.00 83.62 94 VAL A O 1
ATOM 762 N N . PRO A 1 95 ? -14.018 -17.984 -5.096 1.00 84.38 95 PRO A N 1
ATOM 763 C CA . PRO A 1 95 ? -13.291 -19.246 -5.090 1.00 84.38 95 PRO A CA 1
ATOM 764 C C . PRO A 1 95 ? -12.837 -19.622 -6.498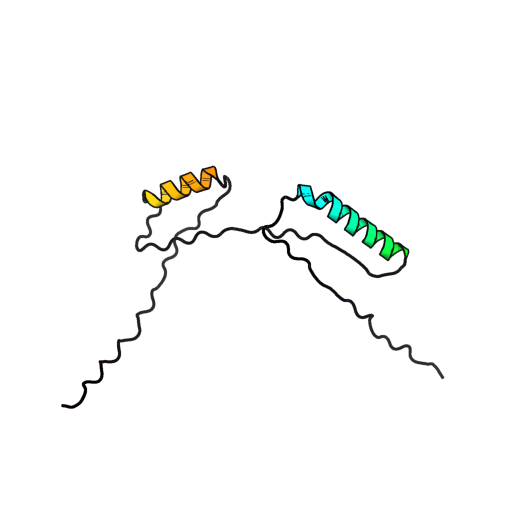 1.00 84.38 95 PRO A C 1
ATOM 766 O O . PRO A 1 95 ? -13.609 -19.564 -7.456 1.00 84.38 95 PRO A O 1
ATOM 769 N N . LYS A 1 96 ? -11.586 -20.063 -6.620 1.00 85.81 96 LYS A N 1
ATOM 770 C CA . LYS A 1 96 ? -11.049 -20.621 -7.861 1.00 85.81 96 LYS A CA 1
ATOM 771 C C . LYS A 1 96 ? -10.762 -22.102 -7.655 1.00 85.81 96 LYS A C 1
ATOM 773 O O . LYS A 1 96 ? -9.972 -22.454 -6.784 1.00 85.81 96 LYS A O 1
ATOM 778 N N . ALA A 1 97 ? -11.379 -22.955 -8.472 1.00 83.50 97 ALA A N 1
ATOM 779 C CA . ALA A 1 97 ? -11.099 -24.386 -8.455 1.00 83.50 97 ALA A CA 1
ATOM 780 C C . ALA A 1 97 ? -9.618 -24.639 -8.784 1.00 83.50 97 ALA A C 1
ATOM 782 O O . ALA A 1 97 ? -9.095 -24.131 -9.780 1.00 83.50 97 ALA A O 1
ATOM 783 N N . LEU A 1 98 ? -8.946 -25.419 -7.938 1.00 80.75 98 LEU A N 1
ATOM 784 C CA . LEU A 1 98 ? -7.576 -25.866 -8.161 1.00 80.75 98 LEU A CA 1
ATOM 785 C C . LEU A 1 98 ? -7.623 -27.272 -8.765 1.00 80.75 98 LEU A C 1
ATOM 787 O O . LEU A 1 98 ? -8.151 -28.196 -8.150 1.00 80.75 98 LEU A O 1
ATOM 791 N N . THR A 1 99 ? -7.069 -27.459 -9.963 1.00 79.69 99 THR A N 1
ATOM 792 C CA . THR A 1 99 ? -6.834 -28.800 -10.512 1.00 79.69 99 THR A CA 1
ATOM 793 C C . THR A 1 99 ? -5.682 -29.445 -9.754 1.00 79.69 99 THR A C 1
ATOM 795 O O . THR A 1 99 ? -4.529 -29.039 -9.915 1.00 79.69 99 THR A O 1
ATOM 798 N N . VAL A 1 100 ? -5.981 -30.448 -8.931 1.00 67.94 100 VAL A N 1
ATOM 799 C CA . VAL A 1 100 ? -4.952 -31.313 -8.349 1.00 67.94 100 VAL A CA 1
ATOM 800 C C . VAL A 1 100 ? -4.430 -32.187 -9.484 1.00 67.94 100 VAL A C 1
ATOM 802 O O . VAL A 1 100 ? -5.161 -33.031 -9.998 1.00 67.94 100 VAL A O 1
ATOM 805 N N . ALA A 1 101 ? -3.197 -31.948 -9.931 1.00 65.31 101 ALA A N 1
ATOM 806 C CA . ALA A 1 101 ? -2.549 -32.858 -10.867 1.00 65.31 101 ALA A CA 1
ATOM 807 C C . ALA A 1 101 ? -2.514 -34.257 -10.238 1.00 65.31 101 ALA A C 1
ATOM 809 O O . ALA A 1 101 ? -2.148 -34.404 -9.068 1.00 65.31 101 ALA A O 1
ATOM 810 N N . GLU A 1 102 ? -2.928 -35.265 -11.004 1.00 62.03 102 GLU A N 1
ATOM 811 C CA . GLU A 1 102 ? -2.931 -36.653 -10.557 1.00 62.03 102 GLU A CA 1
ATOM 812 C C . GLU A 1 102 ? -1.517 -37.021 -10.070 1.00 62.03 102 GLU A C 1
ATOM 814 O O . GLU A 1 102 ? -0.540 -36.777 -10.792 1.00 62.03 102 GLU A O 1
ATOM 819 N N . PRO A 1 103 ? -1.352 -37.536 -8.834 1.00 62.88 103 PRO A N 1
ATOM 820 C CA . PRO A 1 103 ? -0.038 -37.934 -8.359 1.00 62.88 103 PRO A CA 1
ATOM 821 C C . PRO A 1 103 ? 0.523 -38.992 -9.319 1.00 62.88 103 PRO A C 1
ATOM 823 O O . PRO A 1 103 ? -0.215 -39.904 -9.703 1.00 62.88 103 PRO A O 1
ATOM 826 N N . PRO A 1 104 ? 1.807 -38.901 -9.719 1.00 63.38 104 PRO A N 1
ATOM 827 C CA . PRO A 1 104 ? 2.380 -39.849 -10.663 1.00 63.38 104 PRO A CA 1
ATOM 828 C C . PRO A 1 104 ? 2.158 -41.277 -10.149 1.00 63.38 104 PRO A C 1
ATOM 830 O O . PRO A 1 104 ? 2.284 -41.507 -8.937 1.00 63.38 104 PRO A O 1
ATOM 833 N N . PRO A 1 105 ? 1.829 -42.239 -11.033 1.00 69.19 105 PRO A N 1
ATOM 834 C CA . PRO A 1 105 ? 1.508 -43.597 -10.624 1.00 69.19 105 PRO A CA 1
ATOM 835 C C . PRO A 1 105 ? 2.625 -44.131 -9.730 1.00 69.19 105 PRO A C 1
ATOM 837 O O . PRO A 1 105 ? 3.807 -44.089 -10.093 1.00 69.19 105 PRO A O 1
ATOM 840 N N . ARG A 1 106 ? 2.260 -44.597 -8.527 1.00 66.62 106 ARG A N 1
ATOM 841 C CA . ARG A 1 106 ? 3.218 -45.184 -7.585 1.00 66.62 106 ARG A CA 1
ATOM 842 C C . ARG A 1 106 ? 3.940 -46.314 -8.314 1.00 66.62 106 ARG A C 1
ATOM 844 O O . ARG A 1 106 ? 3.316 -47.315 -8.662 1.00 66.62 106 ARG A O 1
ATOM 851 N N . LYS A 1 107 ? 5.248 -46.151 -8.561 1.00 65.06 107 LYS A N 1
ATOM 852 C CA . LYS A 1 107 ? 6.080 -47.221 -9.129 1.00 65.06 107 LYS A CA 1
ATOM 853 C C . LYS A 1 107 ? 5.851 -48.477 -8.279 1.00 65.06 107 LYS A C 1
ATOM 855 O O . LYS A 1 107 ? 5.978 -48.375 -7.055 1.00 65.06 107 LYS A O 1
ATOM 860 N N . PRO A 1 108 ? 5.497 -49.629 -8.876 1.00 62.41 108 PRO A N 1
ATOM 861 C CA . PRO A 1 108 ? 5.267 -50.840 -8.106 1.00 62.41 108 PRO A CA 1
ATOM 862 C C . PRO A 1 108 ? 6.519 -51.136 -7.283 1.00 62.41 108 PRO A C 1
ATOM 864 O O . PRO A 1 108 ? 7.638 -51.101 -7.805 1.00 62.41 108 PRO A O 1
ATOM 867 N N . ALA A 1 109 ? 6.327 -51.367 -5.982 1.00 65.38 109 ALA A N 1
ATOM 868 C CA . ALA A 1 109 ? 7.407 -51.740 -5.084 1.00 65.38 109 ALA A CA 1
ATOM 869 C C . ALA A 1 109 ? 8.143 -52.931 -5.704 1.00 65.38 109 ALA A C 1
ATOM 871 O O . ALA A 1 109 ? 7.530 -53.967 -5.977 1.00 65.38 109 ALA A O 1
ATOM 872 N N . ARG A 1 110 ? 9.443 -52.762 -5.984 1.00 66.75 110 ARG A N 1
ATOM 873 C CA . ARG A 1 110 ? 10.290 -53.853 -6.471 1.00 66.75 110 ARG A CA 1
ATOM 874 C C . ARG A 1 110 ? 10.149 -55.004 -5.483 1.00 66.75 110 ARG A C 1
ATOM 876 O O . ARG A 1 110 ? 10.605 -54.896 -4.346 1.00 66.75 110 ARG A O 1
ATOM 883 N N . ARG A 1 111 ? 9.505 -56.092 -5.910 1.00 62.12 111 ARG A N 1
ATOM 884 C CA . ARG A 1 111 ? 9.522 -57.344 -5.158 1.00 62.12 111 ARG A CA 1
ATOM 885 C C . ARG A 1 111 ? 10.988 -57.753 -5.036 1.00 62.12 111 ARG A C 1
ATOM 887 O O . ARG A 1 111 ? 11.669 -57.886 -6.052 1.00 62.12 111 ARG A O 1
ATOM 894 N N . ARG A 1 112 ? 11.487 -57.868 -3.802 1.00 55.03 112 ARG A N 1
ATOM 895 C CA . ARG A 1 112 ? 12.787 -58.498 -3.553 1.00 55.03 112 ARG A CA 1
ATOM 896 C C . ARG A 1 112 ? 12.691 -59.950 -4.043 1.00 55.03 112 ARG A C 1
ATOM 898 O O . ARG A 1 112 ? 11.707 -60.602 -3.689 1.00 55.03 112 ARG A O 1
ATOM 905 N N . PRO A 1 113 ? 13.641 -60.435 -4.860 1.00 61.44 113 PRO A N 1
ATOM 906 C CA . PRO A 1 113 ? 13.740 -61.858 -5.151 1.00 61.44 113 PRO A CA 1
ATOM 907 C C . PRO A 1 113 ? 13.976 -62.615 -3.842 1.00 61.44 113 PRO A C 1
ATOM 909 O O . PRO A 1 113 ? 14.715 -62.124 -2.984 1.00 61.44 113 PRO A O 1
ATOM 912 N N . VAL A 1 114 ? 13.280 -63.743 -3.703 1.00 66.44 114 VAL A N 1
ATOM 913 C CA . VAL A 1 114 ? 13.390 -64.699 -2.590 1.00 66.44 114 VAL A CA 1
ATOM 914 C C . VAL A 1 114 ? 14.660 -65.522 -2.757 1.00 66.44 114 VAL A C 1
ATOM 916 O O . VAL A 1 114 ? 14.969 -65.846 -3.927 1.00 66.44 114 VAL A O 1
#

Foldseek 3Di:
DDDPDPPDPDDDDDDDDDDPPDDDPVVCPVVQVVQVVVCVVCVVVVHDDGDDDDDDDDDDDDDDDDPDQDCPDPVNVVVVVVCCVVPVPDDDDHDDDDDDDDDPPDDPDPDDDD

Secondary structure (DSSP, 8-state):
-------PPPP--------SSPPPGGGGHHHHHHHHHHHHHHHHTT-----------PPPPPP---SS--S-SHHHHHHHHHHHHH-TT---PPP-----PPPPP-PPP-PPP-